Protein AF-A0A9D8UUT8-F1 (afdb_monomer_lite)

Sequence (46 aa):
MKLFARIVGGRRVTNPTTVYERNRLIRTMPGQTGAMAASRFGYVIS

Foldseek 3Di:
DVVVCVVVVPDDPDDVVNVVVLVVCCVVPVPVSVQVVVVVVVDGDD

Structure (mmCIF, N/CA/C/O backbone):
data_AF-A0A9D8UUT8-F1
#
_entry.id   AF-A0A9D8UUT8-F1
#
loop_
_atom_site.group_PDB
_atom_site.id
_atom_site.type_symbol
_atom_site.label_atom_id
_atom_site.label_alt_id
_atom_site.label_comp_id
_atom_site.label_asym_id
_atom_site.label_entity_id
_atom_site.label_seq_id
_atom_site.pdbx_PDB_ins_code
_atom_site.Cartn_x
_atom_site.Cartn_y
_atom_site.Cartn_z
_atom_site.occupancy
_atom_site.B_iso_or_equiv
_atom_site.auth_seq_id
_atom_site.auth_comp_id
_atom_site.auth_asym_id
_atom_site.auth_atom_id
_atom_site.pdbx_PDB_model_num
ATOM 1 N N . MET A 1 1 ? 9.443 29.962 11.428 1.00 55.16 1 MET A N 1
ATOM 2 C CA . MET A 1 1 ? 10.254 29.396 10.322 1.00 55.16 1 MET A CA 1
ATOM 3 C C . MET A 1 1 ? 9.371 28.569 9.389 1.00 55.16 1 MET A C 1
ATOM 5 O O . MET A 1 1 ? 8.825 27.560 9.816 1.00 55.16 1 MET A O 1
ATOM 9 N N . LYS A 1 2 ? 9.197 28.997 8.130 1.00 69.25 2 LYS A N 1
ATOM 10 C CA . LYS A 1 2 ? 8.248 28.394 7.166 1.00 69.25 2 LYS A CA 1
ATOM 11 C C . LYS A 1 2 ? 8.602 26.956 6.746 1.00 69.25 2 LYS A C 1
ATOM 13 O O . LYS A 1 2 ? 7.724 26.218 6.312 1.00 69.25 2 LYS A O 1
ATOM 18 N N . LEU A 1 3 ? 9.864 26.552 6.915 1.00 71.88 3 LEU A N 1
ATOM 19 C CA . LEU A 1 3 ? 10.347 25.221 6.541 1.00 71.88 3 LEU A CA 1
ATOM 20 C C . LEU A 1 3 ? 9.710 24.111 7.397 1.00 71.88 3 LEU A C 1
ATOM 22 O O . LEU A 1 3 ? 9.166 23.153 6.857 1.00 71.88 3 LEU A O 1
ATOM 26 N N . PHE A 1 4 ? 9.665 24.294 8.719 1.00 69.25 4 PHE A N 1
ATOM 27 C CA . PHE A 1 4 ? 9.048 23.333 9.642 1.00 69.25 4 PHE A CA 1
ATOM 28 C C . PHE A 1 4 ? 7.522 23.264 9.496 1.00 69.25 4 PHE A C 1
ATOM 30 O O . PHE A 1 4 ? 6.940 22.184 9.567 1.00 69.25 4 PHE A O 1
ATOM 37 N N . ALA A 1 5 ? 6.873 24.393 9.198 1.00 67.88 5 ALA A N 1
ATOM 38 C CA . ALA A 1 5 ? 5.432 24.437 8.950 1.00 67.88 5 ALA A CA 1
ATOM 39 C C . ALA A 1 5 ? 5.020 23.630 7.704 1.00 67.88 5 ALA A C 1
ATOM 41 O O . ALA A 1 5 ? 3.933 23.063 7.676 1.00 67.88 5 ALA A O 1
ATOM 42 N N . ARG A 1 6 ? 5.889 23.525 6.689 1.00 67.88 6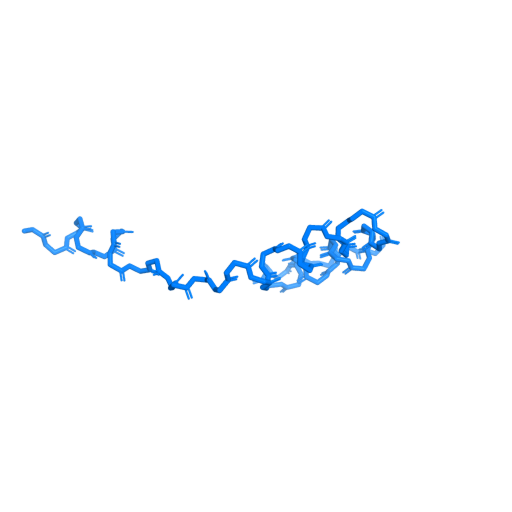 ARG A N 1
ATOM 43 C CA . ARG A 1 6 ? 5.616 22.751 5.467 1.00 67.88 6 ARG A CA 1
ATOM 44 C C . ARG A 1 6 ? 5.731 21.240 5.688 1.00 67.88 6 ARG A C 1
ATOM 46 O O . ARG A 1 6 ? 4.999 20.480 5.064 1.00 67.88 6 ARG A O 1
ATOM 53 N N . ILE A 1 7 ? 6.612 20.823 6.598 1.00 69.38 7 ILE A N 1
ATOM 54 C CA . ILE A 1 7 ? 6.815 19.414 6.969 1.00 69.38 7 ILE A CA 1
ATOM 55 C C . ILE A 1 7 ? 5.688 18.934 7.894 1.00 69.38 7 ILE A C 1
ATOM 57 O O . ILE A 1 7 ? 5.143 17.852 7.697 1.00 69.38 7 ILE A O 1
ATOM 61 N N . VAL A 1 8 ? 5.296 19.751 8.875 1.00 67.31 8 VAL A N 1
ATOM 62 C CA . VAL A 1 8 ? 4.290 19.372 9.883 1.00 67.31 8 VAL A CA 1
ATOM 63 C C . VAL A 1 8 ? 2.856 19.671 9.418 1.00 67.31 8 VAL A C 1
ATOM 65 O O . VAL A 1 8 ? 1.938 18.920 9.734 1.00 67.31 8 VAL A O 1
ATOM 68 N N . GLY A 1 9 ? 2.649 20.715 8.610 1.00 59.38 9 GLY A N 1
ATOM 69 C CA . GLY A 1 9 ? 1.325 21.143 8.136 1.00 59.38 9 GLY A CA 1
ATOM 70 C C . GLY A 1 9 ? 0.771 20.365 6.937 1.00 59.38 9 GLY A C 1
ATOM 71 O O . GLY A 1 9 ? -0.386 20.546 6.574 1.00 59.38 9 GLY A O 1
ATOM 72 N N . GLY A 1 10 ? 1.567 19.493 6.310 1.00 61.94 10 GLY A N 1
ATOM 73 C CA . GLY A 1 10 ? 1.154 18.716 5.134 1.00 61.94 10 GLY A CA 1
ATOM 74 C C . GLY A 1 10 ? 0.421 17.407 5.447 1.00 61.94 10 GLY A C 1
ATOM 75 O O . GLY A 1 10 ? -0.010 16.709 4.524 1.00 61.94 10 GLY A O 1
ATOM 76 N N . ARG A 1 11 ? 0.287 17.030 6.726 1.00 64.81 11 ARG A N 1
ATOM 77 C CA . ARG A 1 11 ? -0.331 15.758 7.112 1.00 64.81 11 ARG A CA 1
ATOM 78 C C . ARG A 1 11 ? -1.843 15.833 6.899 1.00 64.81 11 ARG A C 1
ATOM 80 O O . ARG A 1 11 ? -2.582 16.297 7.759 1.00 64.81 11 ARG A O 1
ATOM 87 N N . ARG A 1 12 ? -2.305 15.360 5.737 1.00 69.62 12 ARG A N 1
ATOM 88 C CA . ARG A 1 12 ? -3.735 15.158 5.461 1.00 69.62 12 ARG A CA 1
ATOM 89 C C . ARG A 1 12 ? -4.317 14.268 6.561 1.00 69.62 12 ARG A C 1
ATOM 91 O O . ARG A 1 12 ? -3.823 13.160 6.769 1.00 69.62 12 ARG A O 1
ATOM 98 N N . VAL A 1 13 ? -5.339 14.758 7.260 1.00 71.62 13 VAL A N 1
ATOM 99 C CA . VAL A 1 13 ? -6.068 13.993 8.278 1.00 71.62 13 VAL A CA 1
ATOM 100 C C . VAL A 1 13 ? -6.677 12.771 7.593 1.00 71.62 13 VAL A C 1
ATOM 102 O O . VAL A 1 13 ? -7.616 12.881 6.809 1.00 71.62 13 VAL A O 1
ATOM 105 N N . THR A 1 14 ? -6.092 11.598 7.815 1.00 76.75 14 THR A N 1
ATOM 106 C CA . THR A 1 14 ? -6.620 10.331 7.301 1.00 76.75 14 THR A CA 1
ATOM 107 C C . THR A 1 14 ? -7.675 9.792 8.250 1.00 76.75 14 THR A C 1
ATOM 109 O O . THR A 1 14 ? -7.399 9.605 9.433 1.00 76.75 14 THR A O 1
ATOM 112 N N . ASN A 1 15 ? -8.862 9.500 7.718 1.00 87.69 15 ASN A N 1
ATOM 113 C CA . ASN A 1 15 ? -9.926 8.835 8.461 1.00 87.69 15 ASN A CA 1
ATOM 114 C C . ASN A 1 15 ? -9.453 7.434 8.921 1.00 87.69 15 ASN A C 1
ATOM 116 O O . ASN A 1 15 ? -8.958 6.673 8.080 1.00 87.69 15 ASN A O 1
ATOM 120 N N . PRO A 1 16 ? -9.591 7.071 10.213 1.00 89.06 16 PRO A N 1
ATOM 121 C CA . PRO A 1 16 ? -9.191 5.760 10.724 1.00 89.06 16 PRO A CA 1
ATOM 122 C C . PRO A 1 16 ? -9.827 4.594 9.958 1.00 89.06 16 PRO A C 1
ATOM 124 O O . PRO A 1 16 ? -9.134 3.621 9.669 1.00 89.06 16 PRO A O 1
ATOM 127 N N . THR A 1 17 ? -11.092 4.696 9.538 1.00 91.88 17 THR A N 1
ATOM 128 C CA . THR A 1 17 ? -11.758 3.622 8.775 1.00 91.88 17 THR A CA 1
ATOM 129 C C . THR A 1 17 ? -11.065 3.369 7.439 1.00 91.88 17 THR A C 1
ATOM 131 O O . THR A 1 17 ? -10.804 2.228 7.066 1.00 91.88 17 THR A O 1
ATOM 134 N N . THR A 1 18 ? -10.649 4.436 6.756 1.00 89.38 18 THR A N 1
ATOM 135 C CA . THR A 1 18 ? -9.878 4.348 5.511 1.00 89.38 18 THR A CA 1
ATOM 136 C C . THR A 1 18 ? -8.514 3.693 5.727 1.00 89.38 18 THR A C 1
ATOM 138 O O . THR A 1 18 ? -8.019 3.004 4.837 1.00 89.38 18 THR A O 1
ATOM 141 N N . VAL A 1 19 ? -7.889 3.892 6.892 1.00 91.25 19 VAL A N 1
ATOM 142 C CA . VAL A 1 19 ? -6.615 3.239 7.232 1.00 91.25 19 VAL A CA 1
ATOM 143 C C . VAL A 1 19 ? -6.813 1.737 7.433 1.00 91.25 19 VAL A C 1
ATOM 145 O O . VAL A 1 19 ? -6.038 0.951 6.888 1.00 91.25 19 VAL A O 1
ATOM 148 N N . TYR A 1 20 ? -7.864 1.329 8.148 1.00 94.44 20 TYR A N 1
ATOM 149 C CA . TY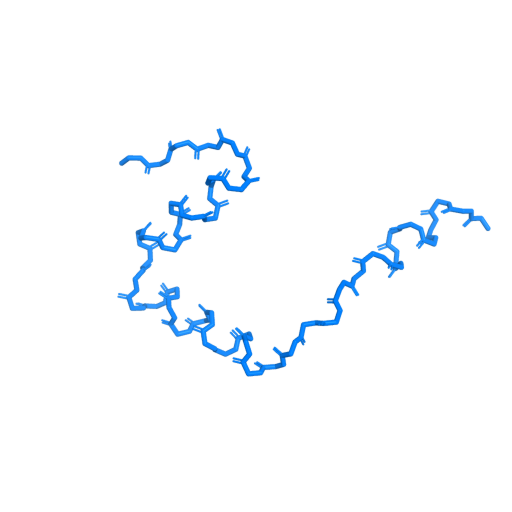R A 1 20 ? -8.171 -0.087 8.363 1.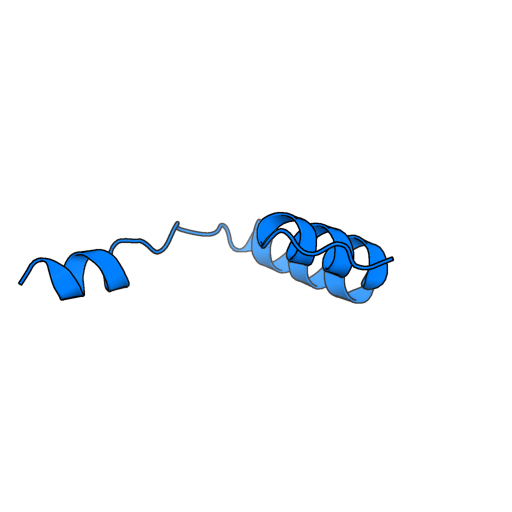00 94.44 20 TYR A CA 1
ATOM 150 C C . TYR A 1 20 ? -8.495 -0.821 7.061 1.00 94.44 20 TYR A C 1
ATOM 152 O O . TYR A 1 20 ? -7.936 -1.889 6.812 1.00 94.44 20 TYR A O 1
ATOM 160 N N . GLU A 1 21 ? -9.306 -0.222 6.191 1.00 92.94 21 GLU A N 1
ATOM 161 C CA . GLU A 1 21 ? -9.616 -0.805 4.883 1.00 92.94 21 GLU A CA 1
ATOM 162 C C . GLU A 1 21 ? -8.375 -0.938 3.999 1.00 92.94 21 GLU A C 1
ATOM 164 O O . G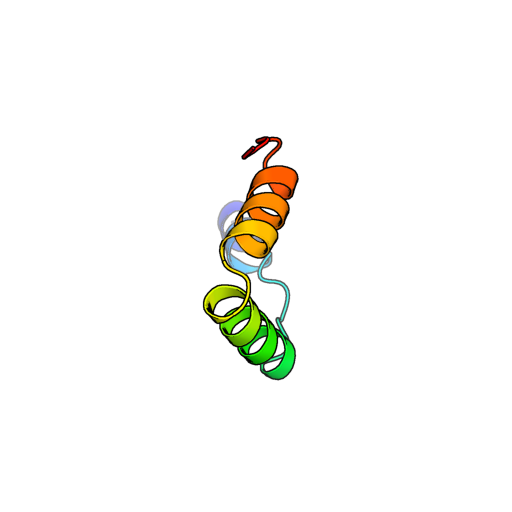LU A 1 21 ? -8.159 -1.969 3.361 1.00 92.94 21 GLU A O 1
ATOM 169 N N . ARG A 1 22 ? -7.491 0.066 4.015 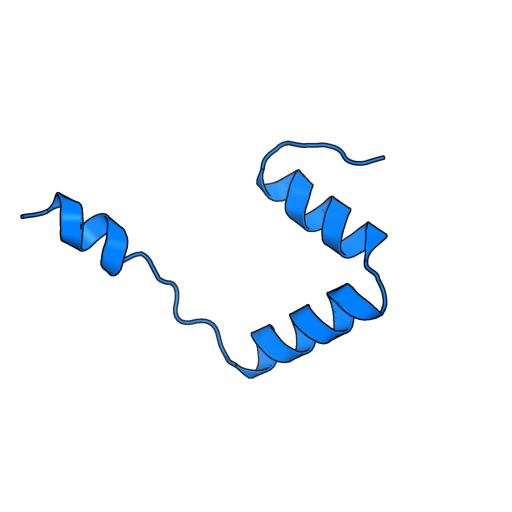1.00 91.19 22 ARG A N 1
ATOM 170 C CA . ARG A 1 22 ? -6.224 -0.007 3.283 1.00 91.19 22 ARG A CA 1
ATOM 171 C C . ARG A 1 22 ? -5.339 -1.138 3.814 1.00 91.19 22 ARG A C 1
ATOM 173 O O . ARG A 1 22 ? -4.775 -1.878 3.019 1.00 91.19 22 ARG A O 1
ATOM 180 N N . ASN A 1 23 ? -5.269 -1.326 5.133 1.00 92.62 23 ASN A N 1
ATOM 181 C CA . ASN A 1 23 ? -4.536 -2.443 5.738 1.00 92.62 23 ASN A CA 1
ATOM 182 C C . ASN A 1 23 ? -5.129 -3.809 5.370 1.00 92.62 23 ASN A C 1
ATOM 184 O O . ASN A 1 23 ? -4.379 -4.755 5.133 1.00 92.62 23 ASN A O 1
ATOM 188 N N . ARG A 1 24 ? -6.459 -3.920 5.293 1.00 96.12 24 ARG A N 1
ATOM 189 C CA . ARG A 1 24 ? -7.131 -5.136 4.827 1.00 96.12 24 ARG A CA 1
ATOM 190 C C . ARG A 1 24 ? -6.756 -5.445 3.376 1.00 96.12 24 ARG A C 1
ATOM 192 O O . ARG A 1 24 ? -6.344 -6.564 3.094 1.00 96.12 24 ARG A O 1
ATOM 199 N N . LEU A 1 25 ? -6.819 -4.451 2.489 1.00 94.31 25 LEU A N 1
ATOM 200 C CA . LEU A 1 25 ? -6.476 -4.601 1.069 1.00 94.31 25 LEU A CA 1
ATOM 201 C C . LEU A 1 25 ? -5.006 -4.959 0.842 1.00 94.31 25 LEU A C 1
ATOM 203 O O . LEU A 1 25 ? -4.712 -5.790 -0.009 1.00 94.31 25 LEU A O 1
ATOM 207 N N . ILE A 1 26 ? -4.083 -4.409 1.637 1.00 93.12 26 ILE A N 1
ATOM 208 C CA . ILE A 1 26 ? -2.668 -4.811 1.592 1.00 93.12 26 ILE A CA 1
ATOM 209 C C . ILE A 1 26 ? -2.524 -6.315 1.874 1.00 93.12 26 ILE A C 1
ATOM 211 O O . ILE A 1 26 ? -1.699 -6.976 1.252 1.00 93.12 26 ILE A O 1
ATOM 215 N N . ARG A 1 27 ? -3.332 -6.866 2.788 1.00 93.69 27 ARG A N 1
ATOM 216 C CA . ARG A 1 27 ? -3.277 -8.288 3.163 1.00 93.69 27 ARG A CA 1
ATOM 217 C C . ARG A 1 27 ? -3.965 -9.206 2.156 1.00 93.69 27 ARG A C 1
ATOM 219 O O . ARG A 1 27 ? -3.496 -10.318 1.957 1.00 93.69 27 ARG A O 1
ATOM 226 N N . THR A 1 28 ? -5.066 -8.773 1.545 1.00 96.38 28 THR A N 1
ATOM 227 C CA . THR A 1 28 ? -5.852 -9.618 0.628 1.00 96.38 28 THR A CA 1
ATOM 228 C C . THR A 1 28 ? -5.484 -9.435 -0.843 1.00 96.38 28 THR A C 1
ATOM 230 O O . THR A 1 28 ? -5.735 -10.327 -1.645 1.00 96.38 28 THR A O 1
ATOM 233 N N . MET A 1 29 ? -4.897 -8.294 -1.213 1.00 95.38 29 MET A N 1
ATOM 234 C CA . MET A 1 29 ? -4.524 -7.929 -2.586 1.00 95.38 29 MET A CA 1
ATOM 235 C C . MET A 1 29 ? -3.164 -7.201 -2.613 1.00 95.38 29 MET A C 1
ATOM 237 O O . MET A 1 29 ? -3.082 -6.045 -3.050 1.00 95.38 29 MET A O 1
ATOM 241 N N . PRO A 1 30 ? -2.073 -7.839 -2.147 1.00 91.12 30 PRO A N 1
ATOM 242 C CA . PRO A 1 3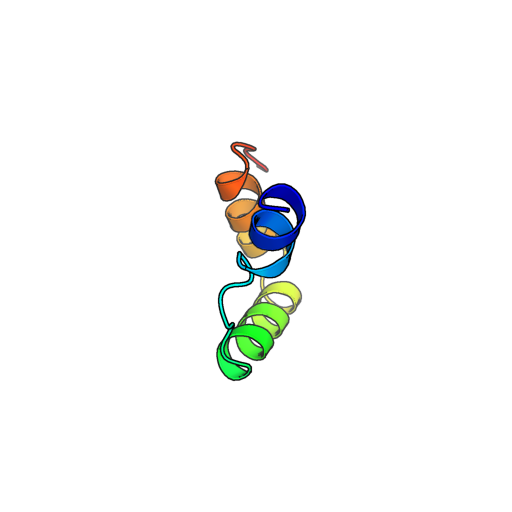0 ? -0.770 -7.184 -2.032 1.00 91.12 30 PRO A CA 1
ATOM 243 C C . PRO A 1 30 ? -0.206 -6.733 -3.386 1.00 91.12 30 PRO A C 1
ATOM 245 O O . PRO A 1 30 ? 0.324 -5.629 -3.476 1.00 91.12 30 PRO A O 1
ATOM 248 N N . GLY A 1 31 ? -0.373 -7.530 -4.450 1.00 91.75 31 GLY A N 1
ATOM 249 C CA . GLY A 1 31 ? 0.125 -7.198 -5.792 1.00 91.75 31 GLY A CA 1
ATOM 250 C C . GLY A 1 31 ? -0.547 -5.957 -6.386 1.00 91.75 31 GLY A C 1
ATOM 251 O O . GLY A 1 31 ? 0.126 -5.000 -6.755 1.00 91.75 31 GLY A O 1
ATOM 252 N N . GLN A 1 32 ? -1.882 -5.919 -6.387 1.00 90.62 32 GLN A N 1
ATOM 253 C CA . GLN A 1 32 ? -2.643 -4.767 -6.883 1.00 90.62 32 GLN A CA 1
ATOM 254 C C . GLN A 1 32 ? -2.401 -3.512 -6.033 1.00 90.62 32 GLN A C 1
ATOM 256 O O . GLN A 1 32 ? -2.235 -2.416 -6.570 1.00 90.62 32 GLN A O 1
ATOM 261 N N . THR A 1 33 ? -2.358 -3.663 -4.706 1.00 93.19 33 THR A N 1
ATOM 262 C CA . THR A 1 33 ? -2.088 -2.538 -3.803 1.00 93.19 33 THR A CA 1
ATOM 263 C C . THR A 1 33 ? -0.670 -1.999 -4.001 1.00 93.19 33 THR A C 1
ATOM 265 O O . THR A 1 33 ? -0.476 -0.783 -4.014 1.00 93.19 33 THR A O 1
ATOM 268 N N . GLY A 1 34 ? 0.307 -2.885 -4.211 1.00 89.62 34 GLY A N 1
ATOM 269 C CA . GLY A 1 34 ? 1.682 -2.534 -4.558 1.00 89.62 34 GLY A CA 1
ATOM 270 C C . GLY A 1 34 ? 1.773 -1.800 -5.893 1.00 89.62 34 GLY A C 1
ATOM 271 O O . GLY A 1 34 ? 2.356 -0.720 -5.949 1.00 89.62 34 GLY A O 1
ATOM 272 N N . ALA A 1 35 ? 1.119 -2.315 -6.937 1.00 91.81 35 ALA A N 1
ATOM 273 C CA . ALA A 1 35 ? 1.065 -1.676 -8.251 1.00 91.81 35 ALA A CA 1
ATOM 274 C C . ALA A 1 35 ? 0.435 -0.272 -8.185 1.00 91.81 35 ALA A C 1
ATOM 276 O O . ALA A 1 35 ? 0.990 0.691 -8.716 1.00 91.81 35 ALA A O 1
ATOM 277 N N . MET A 1 36 ? -0.679 -0.113 -7.459 1.00 90.50 36 MET A N 1
ATOM 278 C CA . MET A 1 36 ? -1.289 1.202 -7.229 1.00 90.50 36 MET A CA 1
ATOM 279 C C . MET A 1 36 ? -0.375 2.148 -6.440 1.00 90.50 36 MET A C 1
ATOM 281 O O . MET A 1 36 ? -0.321 3.342 -6.737 1.00 90.50 36 MET A O 1
ATOM 285 N N . ALA A 1 37 ? 0.331 1.646 -5.423 1.00 90.12 37 ALA A N 1
ATOM 286 C CA . ALA A 1 37 ? 1.261 2.452 -4.641 1.00 90.12 37 ALA A CA 1
ATOM 287 C C . ALA A 1 37 ? 2.449 2.925 -5.489 1.00 90.12 37 ALA A C 1
ATOM 289 O O . ALA A 1 37 ? 2.785 4.104 -5.444 1.00 90.12 37 ALA A O 1
ATOM 290 N N . ALA A 1 38 ? 3.039 2.051 -6.300 1.00 89.50 38 ALA A N 1
ATOM 291 C CA . ALA A 1 38 ? 4.137 2.394 -7.200 1.00 89.50 38 ALA A CA 1
ATOM 292 C C . ALA A 1 38 ? 3.732 3.343 -8.326 1.00 89.50 38 ALA A C 1
ATOM 294 O O . ALA A 1 38 ? 4.478 4.279 -8.611 1.00 89.50 38 ALA A O 1
ATOM 295 N N . SER A 1 39 ? 2.530 3.187 -8.888 1.00 91.25 39 SER A N 1
ATOM 296 C CA . SER A 1 39 ? 2.004 4.101 -9.907 1.00 91.25 39 SER A CA 1
ATOM 297 C C . SER A 1 39 ? 1.963 5.554 -9.409 1.00 91.25 39 SER A C 1
ATOM 299 O O . SER A 1 39 ? 2.297 6.474 -10.154 1.00 91.25 39 SER A O 1
ATOM 301 N N . ARG A 1 40 ? 1.678 5.783 -8.115 1.00 87.00 40 ARG A N 1
ATOM 302 C CA . ARG A 1 40 ? 1.728 7.126 -7.494 1.00 87.00 40 ARG A CA 1
ATOM 303 C C . ARG A 1 40 ? 3.120 7.749 -7.471 1.00 87.00 40 ARG A C 1
ATOM 305 O O . ARG A 1 40 ? 3.235 8.966 -7.368 1.00 87.00 40 ARG A O 1
ATOM 312 N N . PHE A 1 41 ? 4.150 6.918 -7.521 1.00 88.50 41 PHE A N 1
ATOM 313 C CA . PHE A 1 41 ? 5.547 7.327 -7.552 1.00 88.50 41 PHE A CA 1
ATOM 314 C C . PHE A 1 41 ? 6.144 7.247 -8.967 1.00 88.50 41 PHE A C 1
ATOM 316 O O . PHE A 1 41 ? 7.335 7.491 -9.126 1.00 88.50 41 PHE A O 1
ATOM 323 N N . GLY A 1 42 ? 5.335 6.932 -9.989 1.00 88.44 42 GLY A N 1
ATOM 324 C CA . GLY A 1 42 ? 5.780 6.810 -11.379 1.00 88.44 42 GLY A CA 1
ATOM 325 C C . GLY A 1 42 ? 6.479 5.490 -11.715 1.00 88.44 42 GLY A C 1
ATOM 326 O O . GLY A 1 42 ? 7.055 5.374 -12.792 1.00 88.44 42 GLY A O 1
ATOM 327 N N . TYR A 1 43 ? 6.427 4.494 -10.827 1.00 85.25 43 TYR A N 1
ATOM 328 C CA . TYR A 1 43 ? 6.983 3.166 -11.078 1.00 85.25 43 TYR A CA 1
ATOM 329 C C . TYR A 1 43 ? 5.901 2.219 -11.607 1.00 85.25 43 TYR A C 1
ATOM 331 O O . TYR A 1 43 ? 4.773 2.205 -11.111 1.00 85.25 43 TYR A O 1
ATOM 339 N N . VAL A 1 44 ? 6.259 1.395 -12.591 1.00 79.31 44 VAL A N 1
ATOM 340 C CA . VAL A 1 44 ? 5.443 0.265 -13.048 1.00 79.31 44 VAL A CA 1
ATOM 341 C C . VAL A 1 44 ? 5.998 -0.988 -12.384 1.00 79.31 44 VAL A C 1
ATOM 343 O O . VAL A 1 44 ? 7.151 -1.340 -12.616 1.00 79.31 44 VAL A O 1
ATOM 346 N N . ILE A 1 45 ? 5.195 -1.633 -11.536 1.00 67.69 45 ILE A N 1
ATOM 347 C CA . ILE A 1 45 ? 5.489 -2.985 -11.048 1.00 67.69 45 ILE A CA 1
ATOM 348 C C . ILE A 1 45 ? 4.577 -3.923 -11.830 1.00 67.69 45 ILE A C 1
ATOM 350 O O . ILE A 1 45 ? 3.356 -3.859 -11.674 1.00 67.69 45 ILE A O 1
ATOM 354 N N . SER A 1 46 ? 5.181 -4.697 -12.724 1.00 63.09 46 SER A N 1
ATOM 355 C CA . SER A 1 46 ? 4.551 -5.730 -13.553 1.00 63.09 46 SER A CA 1
ATOM 356 C C . SER A 1 46 ? 4.748 -7.104 -12.938 1.00 63.09 46 SER A C 1
ATOM 358 O O . SER A 1 46 ? 5.909 -7.371 -12.551 1.00 63.09 46 SER A O 1
#

Secondary structure (DSSP, 8-state):
-HHHHHHHTT-----HHHHHHHHHHHHH-HHHHHHHHHHTTT----

Radius of gyration: 14.59 Å; chains: 1; bounding box: 22×39×24 Å

pLDDT: mean 82.62, std 12.06, range [55.16, 96.38]